Protein AF-A0A2V4W3C1-F1 (afdb_monomer_lite)

Radius of gyration: 11.56 Å; chains: 1; bounding box: 26×19×30 Å

Secondary structure (DSSP, 8-state):
-EEEEEEGGG-SSHHHHHHHHHHHHT--GGGGSSHHHHHHHHHHH--S-EEEEEE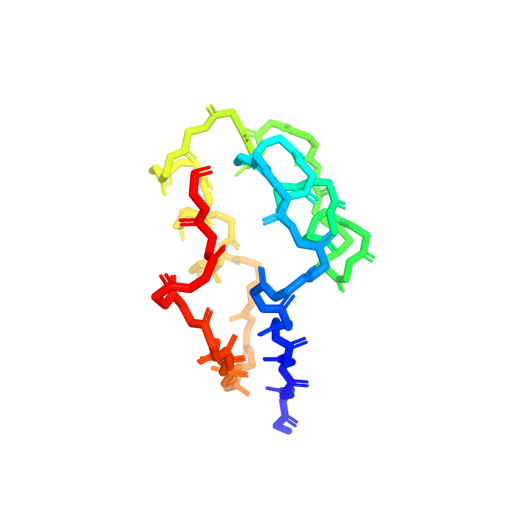-GGG--

Organism: Paenibacillus barcinonensis (NCBI:txid198119)

pLDDT: mean 74.59, std 7.63, range [46.69, 84.31]

Structure (mmCIF, N/CA/C/O backbone):
data_AF-A0A2V4W3C1-F1
#
_entry.id   AF-A0A2V4W3C1-F1
#
loop_
_atom_site.group_PDB
_atom_site.id
_atom_site.type_symbol
_atom_site.label_a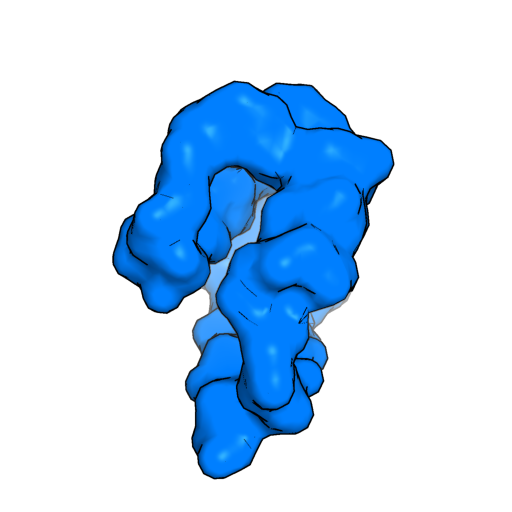tom_id
_atom_site.label_alt_id
_atom_site.label_comp_id
_atom_site.label_asym_id
_atom_site.label_entity_id
_atom_site.label_seq_id
_atom_site.pdbx_PDB_ins_code
_atom_site.Cartn_x
_atom_site.Cartn_y
_atom_site.Cartn_z
_atom_site.occupancy
_atom_site.B_iso_or_equiv
_atom_site.auth_seq_id
_atom_site.auth_comp_id
_atom_site.auth_asym_id
_atom_site.auth_atom_id
_atom_site.pdbx_PDB_model_num
ATOM 1 N N . MET A 1 1 ? -5.379 -6.894 -16.182 1.00 59.72 1 MET A N 1
ATOM 2 C CA . MET A 1 1 ? -6.038 -5.967 -15.243 1.00 59.72 1 MET A CA 1
ATOM 3 C C . MET A 1 1 ? -5.627 -6.422 -13.859 1.00 59.72 1 MET A C 1
ATOM 5 O O . MET A 1 1 ? -5.909 -7.567 -13.525 1.00 59.72 1 MET A O 1
ATOM 9 N N . TYR A 1 2 ? -4.842 -5.617 -13.146 1.00 70.38 2 TYR A N 1
ATOM 10 C CA . TYR A 1 2 ? -4.357 -5.975 -11.809 1.00 70.38 2 TYR A CA 1
ATOM 11 C C . TYR A 1 2 ? -5.429 -5.598 -10.791 1.00 70.38 2 TYR A C 1
ATOM 13 O O . TYR A 1 2 ? -5.894 -4.461 -10.796 1.00 70.38 2 TYR A O 1
ATOM 21 N N . HIS A 1 3 ? -5.841 -6.541 -9.948 1.00 74.44 3 HIS A N 1
ATOM 22 C CA . HIS A 1 3 ? -6.835 -6.296 -8.904 1.00 74.44 3 HIS A CA 1
ATOM 23 C C . HIS A 1 3 ? -6.185 -6.524 -7.547 1.00 74.44 3 HIS A C 1
ATOM 25 O O . HIS A 1 3 ? -5.788 -7.643 -7.233 1.00 74.44 3 HIS A O 1
ATOM 31 N N . ILE A 1 4 ? -6.055 -5.458 -6.764 1.00 79.12 4 ILE A N 1
ATOM 32 C CA . ILE A 1 4 ? -5.514 -5.511 -5.408 1.00 79.12 4 ILE A CA 1
ATOM 33 C C . ILE A 1 4 ? -6.688 -5.391 -4.449 1.00 79.12 4 ILE A C 1
ATOM 35 O O . ILE A 1 4 ? -7.392 -4.382 -4.446 1.00 79.12 4 ILE A O 1
ATOM 39 N N . THR A 1 5 ? -6.900 -6.415 -3.630 1.00 79.62 5 THR A N 1
ATOM 40 C CA . THR A 1 5 ? -7.904 -6.380 -2.568 1.00 79.62 5 THR A CA 1
ATOM 41 C C . THR A 1 5 ? -7.221 -6.115 -1.236 1.00 79.62 5 THR A C 1
ATOM 43 O O . THR A 1 5 ? -6.386 -6.897 -0.787 1.00 79.62 5 THR A O 1
ATOM 46 N N . ILE A 1 6 ? -7.594 -5.008 -0.604 1.00 79.62 6 ILE A N 1
ATOM 47 C CA . ILE A 1 6 ? -7.142 -4.610 0.724 1.00 79.62 6 ILE A CA 1
ATOM 48 C C . ILE A 1 6 ? -8.247 -4.989 1.700 1.00 79.62 6 ILE A C 1
ATOM 50 O O . ILE A 1 6 ? -9.354 -4.462 1.624 1.00 79.62 6 ILE A O 1
ATOM 54 N N . ASP A 1 7 ? -7.958 -5.921 2.600 1.00 77.19 7 ASP A N 1
ATOM 55 C CA . ASP A 1 7 ? -8.867 -6.292 3.681 1.00 77.19 7 ASP A CA 1
ATOM 56 C C . ASP A 1 7 ? -8.605 -5.387 4.889 1.00 77.19 7 ASP A C 1
ATOM 58 O O . ASP A 1 7 ? -7.628 -5.575 5.612 1.00 77.19 7 ASP A O 1
ATOM 62 N N . GLY A 1 8 ? -9.464 -4.389 5.103 1.00 69.62 8 GLY A N 1
ATOM 63 C CA . GLY A 1 8 ? -9.355 -3.419 6.193 1.00 69.62 8 GLY A CA 1
ATOM 64 C C . GLY A 1 8 ? -9.350 -4.050 7.586 1.00 69.62 8 GLY A C 1
ATOM 65 O O . GLY A 1 8 ? -8.825 -3.444 8.512 1.00 69.62 8 GLY A O 1
ATOM 66 N N . LYS A 1 9 ? -9.832 -5.291 7.739 1.00 72.94 9 LYS A N 1
ATOM 67 C CA . LYS A 1 9 ? -9.741 -6.046 9.002 1.00 72.94 9 LYS A CA 1
ATOM 68 C C . LYS A 1 9 ? -8.326 -6.516 9.325 1.00 72.94 9 LYS A C 1
ATOM 70 O O . LYS A 1 9 ? -8.052 -6.860 10.471 1.00 72.94 9 LYS A O 1
ATOM 75 N N . LYS A 1 10 ? -7.442 -6.579 8.325 1.00 67.94 10 LYS A N 1
ATOM 76 C CA . LYS A 1 10 ? -6.047 -7.009 8.487 1.00 67.94 10 LYS A CA 1
ATOM 77 C C . LYS A 1 10 ? -5.085 -5.862 8.772 1.00 67.94 10 LYS A C 1
ATOM 79 O O . LYS A 1 10 ? -3.941 -6.141 9.108 1.00 67.94 10 LYS A O 1
ATOM 84 N N . PHE A 1 11 ? -5.528 -4.613 8.637 1.00 71.25 11 PHE A N 1
ATOM 85 C CA . PHE A 1 11 ? -4.672 -3.443 8.795 1.00 71.25 11 PHE A CA 1
ATOM 86 C C . PHE A 1 11 ? -5.167 -2.588 9.956 1.00 71.25 11 PHE A C 1
ATOM 88 O O . PHE A 1 11 ? -6.204 -1.935 9.865 1.00 71.25 11 PHE A O 1
ATOM 95 N N . CYS A 1 12 ? -4.391 -2.566 11.039 1.00 66.56 12 CYS A N 1
ATOM 96 C CA . CYS A 1 12 ? -4.679 -1.739 12.214 1.00 66.56 12 CYS A CA 1
ATOM 97 C C . CYS A 1 12 ? -3.964 -0.381 12.168 1.00 66.56 12 CYS A C 1
ATOM 99 O O . CYS A 1 12 ? -4.121 0.431 13.073 1.00 66.56 12 CYS A O 1
ATOM 101 N N . ASN A 1 13 ? -3.099 -0.146 11.176 1.00 71.56 13 ASN A N 1
ATOM 102 C CA . ASN A 1 13 ? -2.396 1.122 11.022 1.00 71.56 13 ASN A CA 1
ATOM 103 C C . ASN A 1 13 ? -1.956 1.368 9.568 1.00 71.56 13 ASN A C 1
ATOM 105 O O . ASN A 1 13 ? -1.774 0.444 8.773 1.00 71.56 13 ASN A O 1
ATOM 109 N N . ILE A 1 14 ? -1.725 2.643 9.242 1.00 74.88 14 ILE A N 1
ATOM 110 C CA . ILE A 1 14 ? -1.283 3.090 7.910 1.00 74.88 14 ILE A CA 1
ATOM 111 C C . ILE A 1 14 ? 0.077 2.499 7.507 1.00 74.88 14 ILE A C 1
ATOM 113 O O . ILE A 1 14 ? 0.331 2.290 6.326 1.00 74.88 14 ILE A O 1
ATOM 117 N N . LYS A 1 15 ? 0.950 2.186 8.475 1.00 76.62 15 LYS A N 1
ATOM 118 C CA . LYS A 1 15 ? 2.281 1.628 8.193 1.00 76.62 15 LYS A CA 1
ATOM 119 C C . LYS A 1 15 ? 2.200 0.197 7.664 1.00 76.62 15 LYS A C 1
ATOM 121 O O . LYS A 1 15 ? 2.958 -0.155 6.767 1.00 76.62 15 LYS A O 1
ATOM 126 N N . GLU A 1 16 ? 1.289 -0.618 8.188 1.00 77.75 16 GLU A N 1
ATOM 127 C CA . GLU A 1 16 ? 1.041 -1.972 7.690 1.00 77.75 16 GLU A CA 1
ATOM 128 C C . GLU A 1 16 ? 0.407 -1.949 6.303 1.00 77.75 16 GLU A C 1
ATOM 130 O O . GLU A 1 16 ? 0.814 -2.724 5.441 1.00 77.75 16 GLU A O 1
ATOM 135 N N . LEU A 1 17 ? -0.512 -1.010 6.058 1.00 79.12 17 LEU A N 1
ATOM 136 C CA . LEU A 1 17 ? -1.067 -0.776 4.726 1.00 79.12 17 LEU A CA 1
ATOM 137 C C . LEU A 1 17 ? 0.036 -0.413 3.722 1.00 79.12 17 LEU A C 1
ATOM 139 O O . LEU A 1 17 ? 0.115 -1.000 2.646 1.00 79.12 17 LE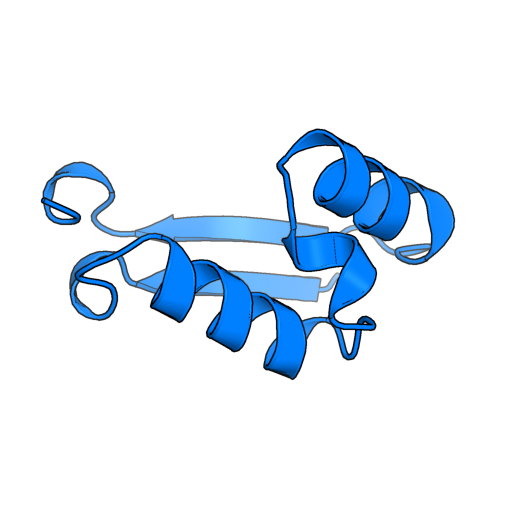U A O 1
ATOM 143 N N . HIS A 1 18 ? 0.909 0.528 4.087 1.00 78.31 18 HIS A N 1
ATOM 144 C CA . HIS A 1 18 ? 2.031 0.953 3.254 1.00 78.31 18 HIS A CA 1
ATOM 145 C C . HIS A 1 18 ? 2.986 -0.206 2.962 1.00 78.31 18 HIS A C 1
ATOM 147 O O . HIS A 1 18 ? 3.366 -0.406 1.816 1.00 78.31 18 HIS A O 1
ATOM 153 N N . ARG A 1 19 ? 3.312 -1.023 3.968 1.00 79.19 19 ARG A N 1
ATOM 154 C CA . ARG A 1 19 ? 4.182 -2.193 3.798 1.00 79.19 19 ARG A CA 1
ATOM 155 C C . ARG A 1 19 ? 3.562 -3.258 2.890 1.00 79.19 19 ARG A C 1
ATOM 157 O O . ARG A 1 19 ? 4.255 -3.818 2.051 1.00 79.19 19 ARG A O 1
ATOM 164 N N . PHE A 1 20 ? 2.261 -3.503 3.020 1.00 81.69 20 PHE A N 1
ATOM 165 C CA . PHE A 1 20 ? 1.531 -4.432 2.156 1.00 81.69 20 PHE A CA 1
ATOM 166 C C . PHE A 1 20 ? 1.495 -3.959 0.702 1.00 81.69 20 PHE A C 1
ATOM 168 O O . PHE A 1 20 ? 1.745 -4.735 -0.218 1.00 81.69 20 PHE A O 1
ATOM 175 N N . LEU A 1 21 ? 1.229 -2.671 0.487 1.00 77.81 21 LEU A N 1
ATOM 176 C CA . LEU A 1 21 ? 1.277 -2.083 -0.846 1.00 77.81 21 LEU A CA 1
ATOM 177 C C . LEU A 1 21 ? 2.698 -2.101 -1.422 1.00 77.81 21 LEU A C 1
ATOM 179 O O . LEU A 1 21 ? 2.841 -2.331 -2.618 1.00 77.81 21 LEU A O 1
ATOM 183 N N . GLN A 1 22 ? 3.728 -1.928 -0.590 1.00 81.12 22 GLN A N 1
ATOM 184 C CA . GLN A 1 22 ? 5.129 -2.042 -0.996 1.00 81.12 22 GLN A CA 1
ATOM 185 C C . GLN A 1 22 ? 5.459 -3.443 -1.512 1.00 81.12 22 GLN A C 1
ATOM 187 O O . GLN A 1 22 ? 6.064 -3.574 -2.572 1.00 81.12 22 GLN A O 1
ATOM 192 N N . GLU A 1 23 ? 5.018 -4.486 -0.806 1.00 80.62 23 GLU A N 1
ATOM 193 C CA . GLU A 1 23 ? 5.217 -5.875 -1.232 1.00 80.62 23 GLU A C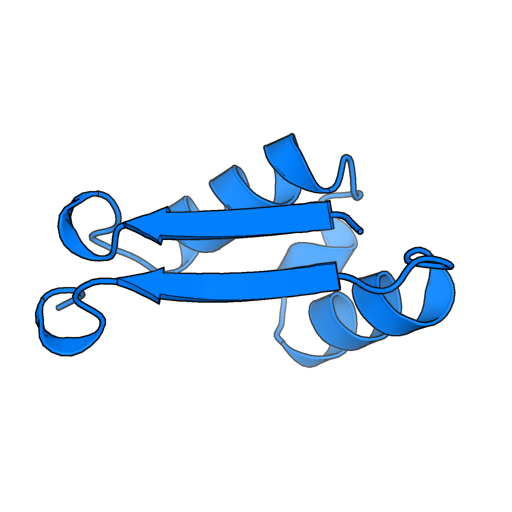A 1
ATOM 194 C C . GLU A 1 23 ? 4.466 -6.209 -2.527 1.00 80.62 23 GLU A C 1
ATOM 196 O O . GLU A 1 23 ? 4.993 -6.934 -3.362 1.00 80.62 23 GLU A O 1
ATOM 201 N N . ILE A 1 24 ? 3.252 -5.683 -2.722 1.00 78.88 24 ILE A N 1
ATOM 202 C CA . ILE A 1 24 ? 2.445 -6.004 -3.911 1.00 78.88 24 ILE A CA 1
ATOM 203 C C . ILE A 1 24 ? 2.876 -5.219 -5.144 1.00 78.88 24 ILE A C 1
ATOM 205 O O . ILE A 1 24 ? 2.871 -5.756 -6.250 1.00 78.88 24 ILE A O 1
ATOM 209 N N . LEU A 1 25 ? 3.156 -3.929 -4.973 1.00 77.50 25 LEU A N 1
ATOM 210 C CA . LEU A 1 25 ? 3.520 -3.046 -6.077 1.00 77.50 25 LEU A CA 1
ATOM 211 C C . LEU A 1 25 ? 5.009 -3.155 -6.423 1.00 77.50 25 LEU A C 1
ATOM 213 O O . LEU A 1 25 ? 5.420 -2.572 -7.421 1.00 77.50 25 LEU A O 1
ATOM 217 N N . GLU A 1 26 ? 5.794 -3.871 -5.606 1.00 79.69 26 GLU A N 1
ATOM 218 C CA . GLU A 1 26 ? 7.255 -3.989 -5.719 1.00 79.69 26 GLU A CA 1
ATOM 219 C C . GLU A 1 26 ? 7.934 -2.613 -5.859 1.00 79.69 26 GLU A C 1
ATOM 221 O O . GLU A 1 26 ? 8.945 -2.447 -6.541 1.00 79.69 26 GLU A O 1
ATOM 226 N N . LEU A 1 27 ? 7.343 -1.601 -5.215 1.00 78.25 27 LEU A N 1
ATOM 227 C CA . LEU A 1 27 ? 7.804 -0.220 -5.248 1.00 78.25 27 LEU A CA 1
ATOM 228 C C . LEU A 1 27 ? 8.790 0.043 -4.112 1.00 78.25 27 LEU A C 1
ATOM 230 O O . LEU A 1 27 ? 8.756 -0.576 -3.048 1.00 78.25 27 LEU A O 1
ATOM 234 N N . ASP A 1 28 ? 9.666 1.010 -4.339 1.00 81.06 28 ASP A N 1
ATOM 235 C CA . ASP A 1 28 ? 10.673 1.400 -3.366 1.00 81.06 28 ASP A CA 1
ATOM 236 C C . ASP A 1 28 ? 10.051 2.121 -2.152 1.00 81.06 28 ASP A C 1
ATOM 238 O O . ASP A 1 28 ? 9.024 2.795 -2.270 1.00 81.06 28 ASP A O 1
ATOM 242 N N . ALA A 1 29 ? 10.675 2.013 -0.974 1.00 78.12 29 ALA A N 1
ATOM 243 C CA . ALA A 1 29 ? 10.101 2.520 0.285 1.00 78.12 29 ALA A CA 1
ATOM 244 C C . ALA A 1 29 ? 9.846 4.043 0.275 1.00 78.12 29 ALA A C 1
ATOM 246 O O . ALA A 1 29 ? 8.945 4.530 0.958 1.00 78.12 29 ALA A O 1
ATOM 247 N N . ILE A 1 30 ? 10.609 4.778 -0.539 1.00 79.25 30 ILE A N 1
ATOM 248 C CA . ILE A 1 30 ? 10.449 6.216 -0.807 1.00 79.25 30 ILE A CA 1
ATOM 249 C C . ILE A 1 30 ? 9.030 6.550 -1.294 1.00 79.25 30 ILE A C 1
ATOM 251 O O . ILE A 1 30 ? 8.479 7.580 -0.913 1.00 79.25 30 ILE A O 1
ATOM 255 N N . TYR A 1 31 ? 8.396 5.668 -2.068 1.00 79.50 31 TYR A N 1
ATOM 256 C CA . TYR A 1 31 ? 7.037 5.886 -2.568 1.00 79.50 31 TYR A CA 1
ATOM 257 C C . TYR A 1 31 ? 5.954 5.669 -1.499 1.00 79.50 31 TYR A C 1
ATOM 259 O O . TYR A 1 31 ? 4.788 5.948 -1.743 1.00 79.50 31 TYR A O 1
ATOM 267 N N . PHE A 1 32 ? 6.311 5.214 -0.296 1.00 77.06 32 PHE A N 1
ATOM 268 C CA . PHE A 1 32 ? 5.376 4.979 0.811 1.00 77.06 32 PHE A CA 1
ATOM 269 C C . PHE A 1 32 ? 5.586 5.926 1.997 1.00 77.06 32 PHE A C 1
ATOM 271 O O . PHE A 1 32 ? 4.993 5.727 3.060 1.00 77.06 32 PHE A O 1
ATOM 278 N N . GLU A 1 33 ? 6.410 6.966 1.853 1.00 77.62 33 GLU A N 1
ATOM 279 C CA . GLU A 1 33 ? 6.584 7.979 2.901 1.00 77.62 33 GLU A CA 1
ATOM 280 C C . GLU A 1 33 ? 5.339 8.852 3.079 1.00 77.62 33 GLU A C 1
ATOM 282 O O . GLU A 1 33 ? 4.984 9.221 4.200 1.00 77.62 33 GLU A O 1
ATOM 287 N N . ASN A 1 34 ? 4.665 9.184 1.979 1.00 80.00 34 ASN A N 1
ATOM 288 C CA . ASN A 1 34 ? 3.493 10.045 1.974 1.00 80.00 34 ASN A CA 1
ATOM 289 C C . ASN A 1 34 ? 2.567 9.717 0.790 1.00 80.00 34 ASN A C 1
ATOM 291 O O . ASN A 1 34 ? 2.922 8.967 -0.120 1.00 80.00 34 ASN A O 1
ATOM 295 N N . LEU A 1 35 ? 1.352 10.271 0.826 1.00 75.75 35 LEU A N 1
ATOM 296 C CA . LEU A 1 35 ? 0.320 9.988 -0.174 1.00 75.75 35 LEU A CA 1
ATOM 297 C C . LEU A 1 35 ? 0.687 10.520 -1.573 1.00 75.75 35 LEU A C 1
ATOM 299 O O . LEU A 1 35 ? 0.265 9.948 -2.573 1.00 75.75 35 LEU A O 1
ATOM 303 N N . GLU A 1 36 ? 1.468 11.601 -1.638 1.00 80.38 36 GLU A N 1
ATOM 304 C CA . GLU A 1 36 ? 1.918 12.214 -2.894 1.00 80.38 36 GLU A CA 1
ATOM 305 C C . GLU A 1 36 ? 2.961 11.337 -3.591 1.00 80.38 36 GLU A C 1
ATOM 307 O O . GLU A 1 36 ? 2.815 11.027 -4.766 1.00 80.38 36 GLU A O 1
ATOM 312 N N . ALA A 1 37 ? 3.954 10.844 -2.853 1.00 84.31 37 ALA A N 1
ATOM 313 C CA . ALA A 1 37 ? 4.961 9.911 -3.340 1.00 84.31 37 ALA A CA 1
ATOM 314 C C . ALA A 1 37 ? 4.318 8.592 -3.791 1.00 84.31 37 ALA A C 1
ATOM 316 O O . ALA A 1 37 ? 4.703 8.038 -4.819 1.00 84.31 37 ALA A O 1
ATOM 317 N N . LEU A 1 38 ? 3.288 8.122 -3.080 1.00 82.31 38 LEU A N 1
ATOM 318 C CA . LEU A 1 38 ? 2.526 6.944 -3.494 1.00 82.31 38 LEU A CA 1
ATOM 319 C C . LEU A 1 38 ? 1.822 7.191 -4.826 1.00 82.31 38 LEU A C 1
ATOM 321 O O . LEU A 1 38 ? 1.863 6.346 -5.719 1.00 82.31 38 LEU A O 1
ATOM 325 N N . TRP A 1 39 ? 1.186 8.351 -4.968 1.00 81.44 39 TRP A N 1
ATOM 326 C CA . TRP A 1 39 ? 0.524 8.742 -6.204 1.00 81.44 39 TRP A CA 1
ATOM 327 C C . TRP A 1 39 ? 1.508 8.873 -7.371 1.00 81.44 39 TRP A C 1
ATOM 329 O O . TRP A 1 39 ? 1.225 8.380 -8.465 1.00 81.44 39 TRP A O 1
ATOM 339 N N . ASP A 1 40 ? 2.684 9.454 -7.136 1.00 83.62 40 ASP A N 1
ATOM 340 C CA . ASP A 1 40 ? 3.759 9.522 -8.123 1.00 83.62 40 ASP A CA 1
ATOM 341 C C . ASP A 1 40 ? 4.204 8.120 -8.535 1.00 83.62 40 ASP A C 1
ATOM 343 O O . ASP A 1 40 ? 4.251 7.833 -9.728 1.00 83.62 40 ASP A O 1
ATOM 347 N N . GLY A 1 41 ? 4.446 7.208 -7.589 1.00 80.69 41 GLY A N 1
ATOM 348 C CA . GLY A 1 41 ? 4.790 5.813 -7.883 1.00 80.69 41 GLY A CA 1
ATOM 349 C C . GLY A 1 41 ? 3.710 5.111 -8.711 1.00 80.69 41 GLY A C 1
ATOM 350 O O . GLY A 1 41 ? 4.007 4.499 -9.735 1.00 80.69 41 GLY A O 1
ATOM 351 N N . LEU A 1 42 ? 2.440 5.269 -8.333 1.00 77.75 42 LEU A N 1
ATOM 352 C CA . LEU A 1 42 ? 1.312 4.679 -9.053 1.00 77.75 42 LEU A CA 1
ATOM 353 C C . LEU A 1 42 ? 1.190 5.224 -10.481 1.00 77.75 42 LEU A C 1
ATOM 355 O O . LEU A 1 42 ? 1.038 4.457 -11.423 1.00 77.75 42 LEU A O 1
ATOM 359 N N . THR A 1 43 ? 1.282 6.535 -10.669 1.00 79.38 43 THR A N 1
ATOM 360 C CA . THR A 1 43 ? 1.093 7.160 -11.988 1.00 79.38 43 THR A CA 1
ATOM 361 C C . THR A 1 43 ? 2.299 7.015 -12.913 1.00 79.38 43 THR A C 1
ATOM 363 O O . THR A 1 43 ? 2.126 6.964 -14.130 1.00 79.38 43 THR A O 1
ATOM 366 N N . SER A 1 44 ? 3.510 6.924 -12.359 1.00 77.25 44 SER A N 1
ATOM 367 C CA . SER A 1 44 ? 4.748 6.792 -13.134 1.00 77.25 44 SER A CA 1
ATOM 368 C C . SER A 1 44 ? 5.129 5.342 -13.440 1.00 77.25 44 SER A C 1
ATOM 370 O O . SER A 1 44 ? 5.606 5.070 -14.541 1.00 77.25 44 SER A O 1
ATOM 372 N N . HIS A 1 45 ? 4.908 4.408 -12.507 1.00 68.56 45 HIS A N 1
ATOM 373 C CA . HIS A 1 45 ? 5.344 3.014 -12.650 1.00 68.56 45 HIS A CA 1
ATOM 374 C C . HIS A 1 45 ? 4.212 2.059 -13.041 1.00 68.56 45 HIS A C 1
ATOM 376 O O . HIS A 1 45 ? 4.471 1.040 -13.683 1.00 68.56 45 HIS A O 1
ATOM 382 N N . VAL A 1 46 ? 2.950 2.362 -12.716 1.00 66.50 46 VAL A N 1
ATOM 383 C CA . VAL A 1 46 ? 1.837 1.459 -13.039 1.00 66.50 46 VAL A CA 1
ATOM 384 C C . VAL A 1 46 ? 1.305 1.787 -14.433 1.00 66.50 46 VAL A C 1
ATOM 386 O O . VAL A 1 46 ? 0.339 2.518 -14.617 1.00 66.50 46 VAL A O 1
ATOM 389 N N . SER A 1 47 ? 1.922 1.195 -15.458 1.00 60.69 47 SER A N 1
ATOM 390 C CA . SER A 1 47 ? 1.483 1.319 -16.861 1.00 60.69 47 SER A CA 1
ATOM 391 C C . SER A 1 47 ? 0.184 0.553 -17.175 1.00 60.69 47 SER A C 1
ATOM 393 O O . SER A 1 47 ? -0.235 0.481 -18.331 1.00 60.69 47 SER A O 1
ATOM 395 N N . MET A 1 48 ? -0.439 -0.080 -16.175 1.00 66.50 48 MET A N 1
ATOM 396 C CA . MET A 1 48 ? -1.534 -1.034 -16.343 1.00 66.50 48 MET A CA 1
ATOM 397 C C . MET A 1 48 ? -2.781 -0.593 -15.572 1.00 66.50 48 MET A C 1
ATOM 399 O O . MET A 1 48 ? -2.687 -0.081 -14.464 1.00 66.50 48 MET A O 1
ATOM 403 N N . LEU A 1 49 ? -3.970 -0.847 -16.128 1.00 68.38 49 LEU A N 1
ATOM 404 C CA . LEU A 1 49 ? -5.240 -0.656 -15.418 1.00 68.38 49 LEU A CA 1
ATOM 405 C C . LEU A 1 49 ? -5.251 -1.491 -14.128 1.00 68.38 49 LEU A C 1
ATOM 407 O O . LEU A 1 49 ? -5.391 -2.723 -14.170 1.00 68.38 49 LEU A O 1
ATOM 411 N N . LEU A 1 50 ? -5.086 -0.794 -13.006 1.00 74.00 50 LEU A N 1
ATOM 412 C CA . LEU A 1 50 ? -5.053 -1.341 -11.661 1.00 74.00 50 LEU A CA 1
ATOM 413 C C . LEU A 1 50 ? -6.333 -0.940 -10.928 1.00 74.00 50 LEU A C 1
ATOM 415 O O . LEU A 1 50 ? -6.735 0.220 -10.928 1.00 74.00 50 LEU A O 1
ATOM 419 N N . THR A 1 51 ? -7.005 -1.921 -10.339 1.00 76.69 51 THR A N 1
ATOM 420 C CA . THR A 1 51 ? -8.195 -1.726 -9.511 1.00 76.69 51 THR A CA 1
ATOM 421 C C . THR A 1 51 ? -7.828 -2.042 -8.075 1.00 76.69 51 THR A C 1
ATOM 423 O O . THR A 1 51 ? -7.459 -3.170 -7.755 1.00 76.69 51 THR A O 1
ATOM 426 N N . LEU A 1 52 ? -7.909 -1.029 -7.220 1.00 76.56 52 LEU A N 1
ATOM 427 C CA . LEU A 1 52 ? -7.649 -1.149 -5.794 1.00 76.56 52 LEU A CA 1
ATOM 428 C C . LEU A 1 52 ? -8.993 -1.185 -5.070 1.00 76.56 52 LEU A C 1
ATOM 430 O O . LEU A 1 52 ? -9.745 -0.213 -5.090 1.00 76.56 52 LEU A O 1
ATOM 434 N N . GLN A 1 53 ? -9.321 -2.326 -4.475 1.00 79.62 53 GLN A N 1
ATOM 435 C CA . GLN A 1 53 ? -10.579 -2.537 -3.777 1.00 79.62 53 GLN A CA 1
ATOM 436 C C . GLN A 1 53 ? -10.320 -2.681 -2.284 1.00 79.62 53 GLN A C 1
ATOM 438 O O . GLN A 1 53 ? -9.741 -3.668 -1.839 1.00 79.62 53 GLN A O 1
ATOM 443 N N . TRP A 1 54 ? -10.798 -1.711 -1.513 1.00 80.94 54 TRP A N 1
ATOM 444 C CA . TRP A 1 54 ? -10.730 -1.746 -0.060 1.00 80.94 54 TRP A CA 1
ATOM 445 C C . TRP A 1 54 ? -12.027 -2.329 0.508 1.00 80.94 54 TRP A C 1
ATOM 447 O O . TRP A 1 54 ? -13.104 -1.754 0.352 1.00 80.94 54 TRP A O 1
ATOM 457 N N . LEU A 1 55 ? -11.927 -3.486 1.152 1.00 78.88 55 LEU A N 1
ATOM 458 C CA . LEU A 1 55 ? -13.011 -4.136 1.881 1.00 78.88 55 LEU A CA 1
ATOM 459 C C . LEU A 1 55 ? -12.967 -3.727 3.353 1.00 78.88 55 LEU A C 1
ATOM 461 O O . LEU A 1 55 ? -11.894 -3.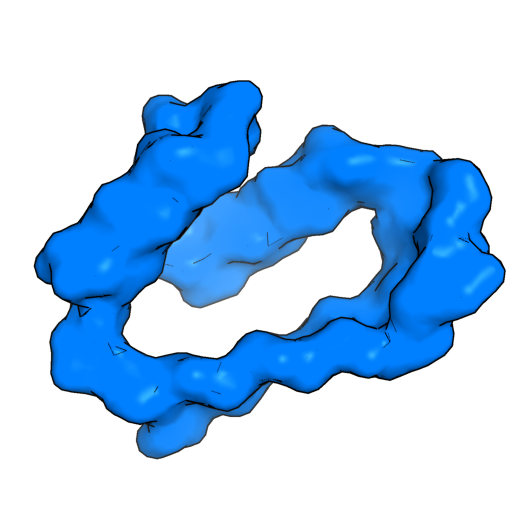647 3.938 1.00 78.88 55 LEU A O 1
ATOM 465 N N . ASP A 1 56 ? -14.128 -3.474 3.956 1.00 71.44 56 ASP A N 1
ATOM 466 C CA . ASP A 1 56 ? -14.242 -3.156 5.386 1.00 71.44 56 ASP A CA 1
ATOM 467 C C . ASP A 1 56 ? -13.403 -1.940 5.844 1.00 71.44 56 ASP A C 1
ATOM 469 O O . ASP A 1 56 ? -12.878 -1.923 6.953 1.00 71.44 56 ASP A O 1
ATOM 473 N N . PHE A 1 57 ? -13.312 -0.882 5.021 1.00 64.31 57 PHE A N 1
ATOM 474 C CA . PHE A 1 57 ? -12.627 0.381 5.373 1.00 64.31 57 PHE A CA 1
ATOM 475 C C . PHE A 1 57 ? -13.062 0.946 6.739 1.00 64.31 57 PHE A C 1
ATOM 477 O O . PHE A 1 57 ? -12.263 1.492 7.483 1.00 64.31 57 PHE A O 1
ATOM 484 N N . GLN A 1 58 ? -14.333 0.768 7.105 1.00 61.53 58 GLN A N 1
ATOM 485 C CA . GLN A 1 58 ? -14.897 1.229 8.380 1.00 61.53 58 GLN A CA 1
ATOM 486 C C . GLN A 1 58 ? -14.329 0.501 9.617 1.00 61.53 58 GLN A C 1
ATOM 488 O O . GLN A 1 58 ? -14.557 0.953 10.734 1.00 61.53 58 GLN A O 1
ATOM 493 N N . MET A 1 59 ? -13.641 -0.631 9.439 1.00 58.19 59 MET A N 1
ATOM 494 C CA . MET A 1 59 ? -13.002 -1.385 10.524 1.00 58.19 59 MET A CA 1
ATOM 495 C C . MET A 1 59 ? -11.523 -1.044 10.720 1.00 58.19 59 MET A C 1
ATOM 497 O O . MET A 1 59 ? -10.974 -1.436 11.749 1.00 58.19 59 MET A O 1
ATOM 501 N N . SER A 1 60 ? -10.881 -0.318 9.793 1.00 53.59 60 SER A N 1
ATOM 502 C CA . SER A 1 60 ? -9.534 0.203 10.038 1.00 53.59 60 SER A CA 1
ATOM 503 C C . SER A 1 60 ? -9.654 1.373 11.012 1.00 53.59 60 SER A C 1
ATOM 505 O O . SER A 1 60 ? -10.119 2.451 10.633 1.00 53.59 60 SER A O 1
ATOM 507 N N . SER A 1 61 ? -9.334 1.113 12.278 1.00 46.69 61 SER A N 1
ATOM 508 C CA . SER A 1 61 ? -9.507 2.051 1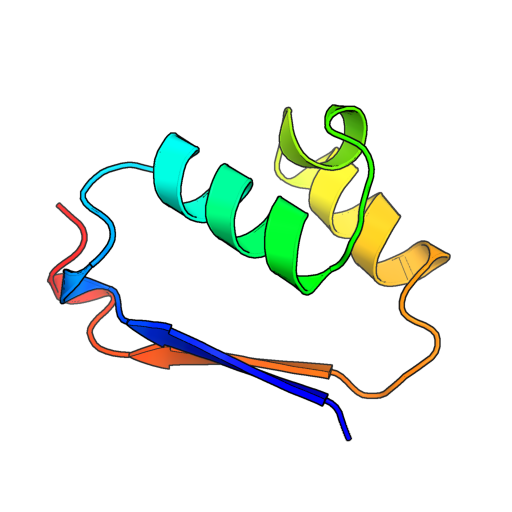3.389 1.00 46.69 61 SER A CA 1
ATOM 509 C C . SER A 1 61 ? -8.222 2.769 13.768 1.00 46.69 61 SER A C 1
ATOM 511 O O . SER A 1 61 ? -7.127 2.242 13.478 1.00 46.69 61 SER A O 1
#

Sequence (61 aa):
MYHITIDGKKFCNIKELHRFLQEILELDAIYFENLEALWDGLTSHVSMLLTLQWLDFQMSS

Foldseek 3Di:
DAEAEAELLVAQDLVVVLVVCCVVLVDDSQLSPDPVSVVCCCVVPVPDDYHYHYDPVVNND

InterPro domains:
  IPR000468 Barstar (barnase inhibitor) [PF01337] (2-58)
  IPR035905 Barstar-like superfamily [G3DSA:3.30.370.10] (1-61)
  IPR035905 Barstar-like superfamily [SSF52038] (1-59)